Protein AF-A0A959DFC3-F1 (afdb_monomer)

Sequence (121 aa):
LSELNARIKALLRRKQFNGEQRIAFHEINVWIDKQEVQVNQQPLALTRSEYRLLLYFLANRKRVLSKESIAEHLAGDDADMLDSLDFIYSHIKNLRKKLVNAGAEDYIQAVYGMGYKFSDQ

Nearest PDB structures (foldseek):
  4ixa-assembly1_A  TM=9.061E-01  e=2.053E-07  Staphylococcus epidermidis ATCC 12228
  2pmu-assembly1_D  TM=8.985E-01  e=3.336E-07  Mycobacterium tuberculosis H37Rv
  3r0j-assembly1_A  TM=7.905E-01  e=4.787E-08  Mycobacterium tuberculosis
  2rv8-assembly1_A  TM=8.807E-01  e=4.518E-07  Mycobacterium tuberculosis CAS/NITR204
  2d1v-assembly1_A  TM=8.792E-01  e=2.789E-06  Bacillus subtilis

Mean predicted aligned error: 6.73 Å

Solvent-accessible surface area (backbone atoms only — not comparable to full-atom values): 7025 Å² total; per-residue (Å²): 130,61,69,62,62,54,38,43,49,55,53,36,71,75,39,64,60,94,80,45,53,34,50,77,55,89,54,38,37,35,33,67,86,75,73,41,38,25,30,73,87,38,83,49,95,64,54,74,65,38,46,53,50,50,51,54,37,66,50,37,56,74,39,78,42,34,61,64,61,50,45,56,65,69,35,64,89,47,68,82,57,68,83,51,74,63,63,56,55,51,44,52,51,50,43,51,50,53,43,38,74,52,72,39,77,86,35,72,41,82,41,88,100,54,32,39,29,31,42,98,117

pLDDT: mean 83.56, std 14.79, range [47.16, 98.19]

Foldseek 3Di:
DPVLVVLLVVQQVVDPDVNFSWRDDPQWIATPVVLWIGGVNHTFDDDPLLSQLVSSQSSQAPDFAALVNSQCSSCPVPPVSVPDSVVVVVSVVVSQVRNVVNPHDRQWDADPPGHIHGYPD

Structure (mmCIF, N/CA/C/O backbone):
data_AF-A0A959DFC3-F1
#
_entry.id   AF-A0A959DFC3-F1
#
loop_
_atom_site.group_PDB
_atom_site.id
_atom_site.type_symbol
_atom_site.label_atom_id
_atom_site.label_alt_id
_atom_site.label_comp_id
_atom_site.label_asym_id
_atom_site.label_entity_id
_atom_site.label_seq_id
_atom_site.pdbx_PDB_ins_code
_atom_site.Cartn_x
_atom_site.Cartn_y
_atom_site.Cartn_z
_atom_site.occupancy
_atom_site.B_iso_or_equiv
_atom_site.auth_seq_id
_atom_site.auth_comp_id
_atom_site.auth_asym_id
_atom_site.auth_atom_id
_atom_site.pdbx_PDB_model_num
ATOM 1 N N . LEU A 1 1 ? -13.069 -0.947 -19.221 1.00 47.16 1 LEU A N 1
ATOM 2 C CA . LEU A 1 1 ? -13.107 -1.006 -17.737 1.00 47.16 1 LEU A CA 1
ATOM 3 C C . LEU A 1 1 ? -11.822 -1.677 -17.278 1.00 47.16 1 LEU A C 1
ATOM 5 O O . LEU A 1 1 ? -11.668 -2.861 -17.539 1.00 47.16 1 LEU A O 1
ATOM 9 N N . SER A 1 2 ? -10.886 -0.916 -16.704 1.00 56.84 2 SER A N 1
ATOM 10 C CA . SER A 1 2 ? -9.569 -1.421 -16.294 1.00 56.84 2 SER A CA 1
ATOM 11 C C . SER A 1 2 ? -9.713 -2.644 -15.383 1.00 56.84 2 SER A C 1
ATOM 13 O O . SER A 1 2 ? -10.552 -2.665 -14.480 1.00 56.84 2 SER A O 1
ATOM 15 N N . GLU A 1 3 ? -8.920 -3.682 -15.635 1.00 67.31 3 GLU A N 1
ATOM 16 C CA . GLU A 1 3 ? -8.965 -4.968 -14.927 1.00 67.31 3 GLU A CA 1
ATOM 17 C C . GLU A 1 3 ? -8.943 -4.806 -13.395 1.00 67.31 3 GLU A C 1
ATOM 19 O O . GLU A 1 3 ? -9.621 -5.526 -12.659 1.00 67.31 3 GLU A O 1
ATOM 24 N N . LEU A 1 4 ? -8.235 -3.788 -12.909 1.00 63.00 4 LEU A N 1
ATOM 25 C CA . LEU A 1 4 ? -8.188 -3.427 -11.501 1.00 63.00 4 LEU A CA 1
ATOM 26 C C . LEU A 1 4 ? -9.555 -3.042 -10.927 1.00 63.00 4 LEU A C 1
ATOM 28 O O . LEU A 1 4 ? -9.911 -3.508 -9.849 1.00 63.00 4 LEU A O 1
ATOM 32 N N . ASN A 1 5 ? -10.345 -2.240 -11.643 1.00 60.28 5 ASN A N 1
ATOM 33 C CA . ASN A 1 5 ? -11.688 -1.878 -11.195 1.00 60.28 5 ASN A CA 1
ATOM 34 C C . ASN A 1 5 ? -12.577 -3.120 -11.085 1.00 60.28 5 ASN A C 1
ATOM 36 O O . ASN A 1 5 ? -13.399 -3.204 -10.176 1.00 60.28 5 ASN A O 1
ATOM 40 N N . ALA A 1 6 ? -12.390 -4.112 -11.959 1.00 62.22 6 ALA A N 1
ATOM 41 C CA . ALA A 1 6 ? -13.081 -5.392 -11.843 1.00 62.22 6 ALA A CA 1
ATOM 42 C C . ALA A 1 6 ? -12.601 -6.200 -10.622 1.00 62.22 6 ALA A C 1
ATOM 44 O O . ALA A 1 6 ? -13.436 -6.760 -9.910 1.00 62.22 6 ALA A O 1
ATOM 45 N N . ARG A 1 7 ? -11.291 -6.214 -10.326 1.00 67.75 7 ARG A N 1
ATOM 46 C CA . ARG A 1 7 ? -10.715 -6.884 -9.141 1.00 67.75 7 ARG A CA 1
ATOM 47 C C . ARG A 1 7 ? -11.151 -6.224 -7.827 1.00 67.75 7 ARG A C 1
ATOM 49 O O . ARG A 1 7 ? -11.597 -6.927 -6.923 1.00 67.75 7 ARG A O 1
ATOM 56 N N . ILE A 1 8 ? -11.123 -4.893 -7.742 1.00 67.81 8 ILE A N 1
ATOM 57 C CA . ILE A 1 8 ? -11.628 -4.130 -6.588 1.00 67.81 8 ILE A CA 1
ATOM 58 C C . ILE A 1 8 ? -13.127 -4.386 -6.412 1.00 67.81 8 ILE A C 1
ATOM 60 O O . ILE A 1 8 ? -13.557 -4.776 -5.328 1.00 67.81 8 ILE A O 1
ATOM 64 N N . LYS A 1 9 ? -13.927 -4.281 -7.483 1.00 64.06 9 LYS A N 1
ATOM 65 C CA . LYS A 1 9 ? -15.363 -4.604 -7.430 1.00 64.06 9 LYS A CA 1
ATOM 66 C C . LYS A 1 9 ? -15.618 -6.045 -6.987 1.00 64.06 9 LYS A C 1
ATOM 68 O O . LYS A 1 9 ? -16.562 -6.279 -6.240 1.00 64.06 9 LYS A O 1
ATOM 73 N N . ALA A 1 10 ? -14.796 -7.008 -7.406 1.00 65.50 10 ALA A N 1
ATOM 74 C CA . ALA A 1 10 ? -14.912 -8.402 -6.979 1.00 65.50 10 ALA A CA 1
ATOM 75 C C . ALA A 1 10 ? -14.586 -8.597 -5.487 1.00 65.50 10 ALA A C 1
ATOM 77 O O . ALA A 1 10 ? -15.243 -9.408 -4.831 1.00 65.50 10 ALA A O 1
ATOM 78 N N . LEU A 1 11 ? -13.624 -7.846 -4.939 1.00 63.72 11 LEU A N 1
ATOM 79 C CA . LEU A 1 11 ? -13.341 -7.837 -3.500 1.00 63.72 11 LEU A CA 1
ATOM 80 C C . LEU A 1 11 ? -14.473 -7.206 -2.694 1.00 63.72 11 LEU A C 1
ATOM 82 O O . LEU A 1 11 ? -14.889 -7.779 -1.689 1.00 63.72 11 LEU A O 1
ATOM 86 N N . LEU A 1 12 ? -15.005 -6.081 -3.167 1.00 62.06 12 LEU A N 1
ATOM 87 C CA . LEU A 1 12 ? -16.123 -5.380 -2.537 1.00 62.06 12 LEU A CA 1
ATOM 88 C C . LEU A 1 12 ? -17.399 -6.227 -2.512 1.00 62.06 12 LEU A C 1
ATOM 90 O O . LEU A 1 12 ? -18.079 -6.303 -1.493 1.00 62.06 12 LEU A O 1
ATOM 94 N N . ARG A 1 13 ? -17.680 -6.952 -3.601 1.00 60.34 13 ARG A N 1
ATOM 95 C CA . ARG A 1 13 ? -18.833 -7.864 -3.701 1.00 60.34 13 ARG A CA 1
ATOM 96 C C . ARG A 1 13 ? -18.814 -8.999 -2.678 1.00 60.34 13 ARG A C 1
ATOM 98 O O . ARG A 1 13 ? -19.868 -9.523 -2.347 1.00 60.34 13 ARG A O 1
ATOM 105 N N . ARG A 1 14 ? -17.632 -9.413 -2.206 1.00 57.53 14 ARG A N 1
ATOM 106 C CA . ARG A 1 14 ? -17.487 -10.519 -1.244 1.00 57.53 14 ARG A CA 1
ATOM 107 C C . ARG A 1 14 ? -17.729 -10.107 0.211 1.00 57.53 14 ARG A C 1
ATOM 109 O O . ARG A 1 14 ? -17.840 -10.996 1.047 1.00 57.53 14 ARG A O 1
ATOM 116 N N . LYS A 1 15 ? -17.775 -8.809 0.534 1.00 52.34 15 LYS A N 1
ATOM 117 C CA . LYS A 1 15 ? -17.839 -8.320 1.922 1.00 52.34 15 LYS A CA 1
ATOM 118 C C . LYS A 1 15 ? -18.722 -7.073 2.078 1.00 52.34 15 LYS A C 1
ATOM 120 O O . LYS A 1 15 ? -18.345 -6.137 2.775 1.00 52.34 15 LYS A O 1
ATOM 125 N N . GLN A 1 16 ? -19.913 -7.064 1.477 1.00 51.22 16 GLN A N 1
ATOM 126 C CA . GLN A 1 16 ? -20.943 -6.108 1.894 1.00 51.22 16 GLN A CA 1
ATOM 127 C C . GLN A 1 16 ? -21.427 -6.480 3.301 1.00 51.22 16 GLN A C 1
ATOM 129 O O . GLN A 1 16 ? -22.261 -7.363 3.470 1.00 51.22 16 GLN A O 1
ATOM 134 N N . PHE A 1 17 ? -20.882 -5.815 4.315 1.00 52.16 17 PHE A N 1
ATOM 135 C CA . PHE A 1 17 ? -21.467 -5.756 5.653 1.00 52.16 17 PHE A CA 1
ATOM 136 C C . PHE A 1 17 ? -22.163 -4.392 5.757 1.00 52.16 17 PHE A C 1
ATOM 138 O O . PHE A 1 17 ? -21.514 -3.368 5.569 1.00 52.16 17 PHE A O 1
ATOM 145 N N . ASN A 1 18 ? -23.482 -4.368 5.971 1.00 56.38 18 ASN A N 1
ATOM 146 C CA . ASN A 1 18 ? -24.297 -3.145 6.105 1.00 56.38 18 ASN A CA 1
ATOM 147 C C . ASN A 1 18 ? -24.258 -2.129 4.938 1.00 56.38 18 ASN A C 1
ATOM 149 O O . ASN A 1 18 ? -24.629 -0.975 5.121 1.00 56.38 18 ASN A O 1
ATOM 153 N N . GLY A 1 19 ? -23.858 -2.533 3.728 1.00 63.06 19 GLY A N 1
ATOM 154 C CA . GLY A 1 19 ? -23.868 -1.653 2.549 1.00 63.06 19 GLY A CA 1
ATOM 155 C C . GLY A 1 19 ? -22.640 -0.747 2.392 1.00 63.06 19 GLY A C 1
ATOM 156 O O . GLY A 1 19 ? -22.525 -0.077 1.368 1.00 63.06 19 GLY A O 1
ATOM 157 N N . GLU A 1 20 ? -21.687 -0.777 3.328 1.00 64.94 20 GLU A N 1
ATOM 158 C CA . GLU A 1 20 ? -20.415 -0.059 3.187 1.00 64.94 20 GLU A CA 1
ATOM 159 C C . GLU A 1 20 ? -19.446 -0.812 2.259 1.00 64.94 20 GLU A C 1
ATOM 161 O O . GLU A 1 20 ? -19.316 -2.042 2.311 1.00 64.94 20 GLU A O 1
ATOM 166 N N . GLN A 1 21 ? -18.725 -0.074 1.407 1.00 79.38 21 GLN A N 1
ATOM 167 C CA . GLN A 1 21 ? -17.702 -0.636 0.521 1.00 79.38 21 GLN A CA 1
ATOM 168 C C . GLN A 1 21 ? -16.386 -0.832 1.281 1.00 79.38 21 GLN A C 1
ATOM 170 O O . GLN A 1 21 ? -15.421 -0.093 1.085 1.00 79.38 21 GLN A O 1
ATOM 175 N N . ARG A 1 22 ? -16.351 -1.846 2.155 1.00 85.25 22 ARG A N 1
ATOM 176 C CA . ARG A 1 22 ? -15.199 -2.139 3.016 1.00 85.25 22 ARG A CA 1
ATOM 177 C C . ARG A 1 22 ? -14.392 -3.352 2.550 1.00 85.25 22 ARG A C 1
ATOM 179 O O . ARG A 1 22 ? -14.924 -4.446 2.364 1.00 85.25 22 ARG A O 1
ATOM 186 N N . ILE A 1 23 ? -13.073 -3.196 2.466 1.00 87.38 23 ILE A N 1
ATOM 187 C CA . ILE A 1 23 ? -12.105 -4.289 2.333 1.00 87.38 23 ILE A CA 1
ATOM 188 C C . ILE A 1 23 ? -11.475 -4.535 3.706 1.00 87.38 23 ILE A C 1
ATOM 190 O O . ILE A 1 23 ? -10.788 -3.673 4.238 1.00 87.38 23 ILE A O 1
ATOM 194 N N . ALA A 1 24 ? -11.704 -5.721 4.273 1.00 89.75 24 ALA A N 1
ATOM 195 C CA . ALA A 1 24 ? -11.097 -6.145 5.538 1.00 89.75 24 ALA A CA 1
ATOM 196 C C . ALA A 1 24 ? -10.060 -7.253 5.301 1.00 89.75 24 ALA A C 1
ATOM 198 O O . ALA A 1 24 ? -10.394 -8.286 4.694 1.00 89.75 24 ALA A O 1
ATOM 199 N N . PHE A 1 2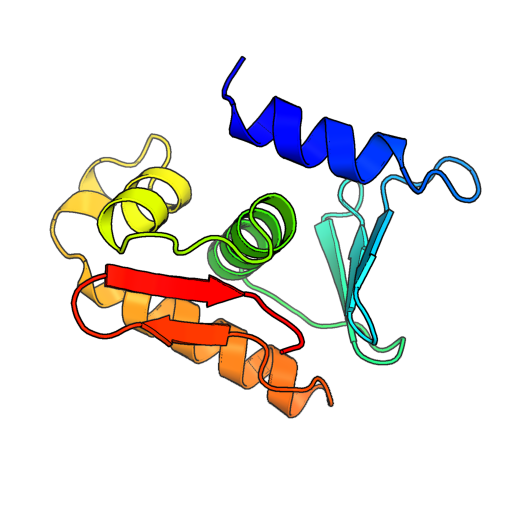5 ? -8.844 -7.043 5.806 1.00 91.50 25 PHE A N 1
ATOM 200 C CA . PHE A 1 25 ? -7.698 -7.945 5.741 1.00 91.50 25 PHE A CA 1
ATOM 201 C C . PHE A 1 25 ? -6.933 -7.897 7.070 1.00 91.50 25 PHE A C 1
ATOM 203 O O . PHE A 1 25 ? -6.257 -6.911 7.340 1.00 91.50 25 PHE A O 1
ATOM 210 N N . HIS A 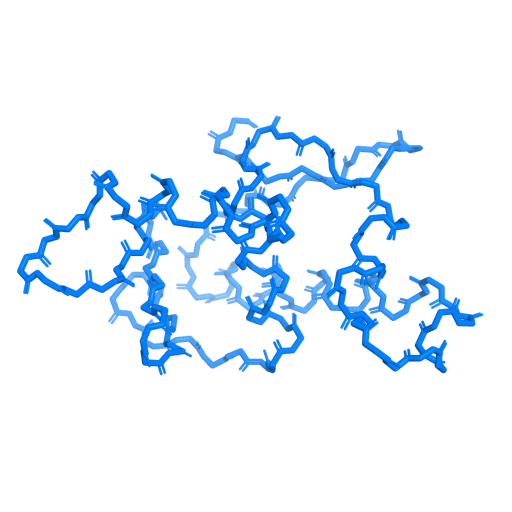1 26 ? -7.068 -8.951 7.881 1.00 94.19 26 HIS A N 1
ATOM 211 C CA . HIS A 1 26 ? -6.549 -8.999 9.255 1.00 94.19 26 HIS A CA 1
ATOM 212 C C . HIS A 1 26 ? -6.915 -7.724 10.035 1.00 94.19 26 HIS A C 1
ATOM 214 O O . HIS A 1 26 ? -8.086 -7.335 10.042 1.00 94.19 26 HIS A O 1
ATOM 220 N N . GLU A 1 27 ? -5.951 -7.058 10.656 1.00 95.81 27 GLU A N 1
ATOM 221 C CA . GLU A 1 27 ? -6.111 -5.797 11.380 1.00 95.81 27 GLU A CA 1
ATOM 222 C C . GLU A 1 27 ? -6.395 -4.582 10.482 1.00 95.81 27 GLU A C 1
ATOM 224 O O . GLU A 1 27 ? -6.813 -3.538 10.989 1.00 95.81 27 GLU A O 1
ATOM 229 N N . ILE A 1 28 ? -6.214 -4.704 9.161 1.00 96.25 28 ILE A N 1
ATOM 230 C CA . ILE A 1 28 ? -6.364 -3.620 8.186 1.00 96.25 28 ILE A CA 1
ATOM 231 C C . ILE A 1 28 ? -7.802 -3.572 7.656 1.00 96.25 28 ILE A C 1
ATOM 233 O O . ILE A 1 28 ? -8.311 -4.516 7.042 1.00 96.25 28 ILE A O 1
ATOM 237 N N . ASN A 1 29 ? -8.450 -2.422 7.822 1.00 94.50 29 ASN A N 1
ATOM 238 C CA . ASN A 1 29 ? -9.764 -2.125 7.261 1.00 94.50 29 ASN A CA 1
ATOM 239 C C . ASN A 1 29 ? -9.671 -0.913 6.338 1.00 94.50 29 ASN A C 1
ATOM 241 O O . ASN A 1 29 ? -9.111 0.111 6.717 1.00 94.50 29 ASN A O 1
ATOM 245 N N . VAL A 1 30 ? -10.225 -1.027 5.133 1.00 93.25 30 VAL A N 1
ATOM 246 C CA . VAL A 1 30 ? -10.221 0.043 4.132 1.00 93.25 30 VAL A CA 1
ATOM 247 C C . VAL A 1 30 ? -11.639 0.305 3.650 1.00 93.25 30 VAL A C 1
ATOM 249 O O . VAL A 1 30 ? -12.285 -0.608 3.138 1.00 93.25 30 VAL A O 1
ATOM 252 N N . TRP A 1 31 ? -12.102 1.545 3.768 1.00 90.50 31 TRP A N 1
ATOM 253 C CA . TRP A 1 31 ? -13.374 2.012 3.218 1.00 90.50 31 TRP A CA 1
ATOM 254 C C . TRP A 1 31 ? -13.113 2.743 1.904 1.00 90.50 31 TRP A C 1
ATOM 256 O O . TRP A 1 31 ? -12.347 3.708 1.850 1.00 90.50 31 TRP A O 1
ATOM 266 N N . ILE A 1 32 ? -13.707 2.249 0.818 1.00 85.62 32 ILE A N 1
ATOM 267 C CA . ILE A 1 32 ? -13.465 2.768 -0.537 1.00 85.62 32 ILE A CA 1
ATOM 268 C C . ILE A 1 32 ? -14.225 4.068 -0.782 1.00 85.62 32 ILE A C 1
ATOM 270 O O . ILE A 1 32 ? -13.691 4.998 -1.377 1.00 85.62 32 ILE A O 1
ATOM 274 N N . ASP A 1 33 ? -15.458 4.129 -0.296 1.00 84.69 33 ASP A N 1
ATOM 275 C CA . ASP A 1 33 ? -16.345 5.285 -0.364 1.00 84.69 33 ASP A CA 1
ATOM 276 C C . ASP A 1 33 ? -15.808 6.476 0.438 1.00 84.69 33 ASP A C 1
ATOM 278 O O . ASP A 1 33 ? -15.876 7.610 -0.031 1.00 84.69 33 ASP A O 1
ATOM 282 N N . LYS A 1 34 ? -15.220 6.209 1.609 1.00 87.75 34 LYS A N 1
ATOM 283 C CA . LYS A 1 34 ? -14.682 7.240 2.513 1.00 87.75 34 LYS A CA 1
ATOM 284 C C . LYS A 1 34 ? -13.203 7.560 2.278 1.00 87.75 34 LYS A C 1
ATOM 286 O O . LYS A 1 34 ? -12.703 8.539 2.813 1.00 87.75 34 LYS A O 1
ATOM 291 N N . GLN A 1 35 ? -12.496 6.748 1.486 1.00 90.00 35 GLN A N 1
ATOM 292 C CA . GLN A 1 35 ? -11.029 6.786 1.360 1.00 90.00 35 GLN A CA 1
ATOM 293 C C . GLN A 1 35 ? -10.298 6.688 2.709 1.00 90.00 35 GLN A C 1
ATOM 295 O O . GLN A 1 35 ? -9.243 7.284 2.916 1.00 90.00 35 GLN A O 1
ATOM 300 N N . GLU A 1 36 ? -10.849 5.895 3.625 1.00 93.94 36 GLU A N 1
ATOM 301 C CA . GLU A 1 36 ? -10.338 5.746 4.987 1.00 93.94 36 GLU A CA 1
ATOM 302 C C . GLU A 1 36 ? -9.649 4.399 5.179 1.00 93.94 36 GLU A C 1
ATOM 304 O O . GLU A 1 36 ? -10.065 3.376 4.625 1.00 93.94 36 GLU A O 1
ATOM 309 N N . VAL A 1 37 ? -8.602 4.396 6.003 1.00 96.62 37 VAL A N 1
ATOM 310 C CA . VAL A 1 37 ? -7.878 3.192 6.411 1.00 96.62 37 VAL A CA 1
ATOM 311 C C . VAL A 1 37 ? -7.790 3.162 7.927 1.00 96.62 37 VAL A C 1
ATOM 313 O O . VAL A 1 37 ? -7.507 4.177 8.561 1.00 96.62 37 VAL A O 1
ATOM 316 N N . GLN A 1 38 ? -8.008 1.988 8.505 1.00 97.44 38 GLN A N 1
ATOM 317 C CA . GLN A 1 38 ? -7.762 1.714 9.912 1.00 97.44 38 GLN A CA 1
ATOM 318 C C . GLN A 1 38 ? -6.876 0.487 10.068 1.00 97.44 38 GLN A C 1
ATOM 320 O O . GLN A 1 38 ? -6.990 -0.469 9.299 1.00 97.44 38 GLN A O 1
ATOM 325 N N . VAL A 1 39 ? -6.047 0.503 11.106 1.00 97.94 39 VAL A N 1
ATOM 326 C CA . VAL A 1 39 ? -5.286 -0.652 11.590 1.00 97.94 39 VAL A CA 1
ATOM 327 C C . VAL A 1 39 ? -5.622 -0.823 13.065 1.00 97.94 39 VAL A C 1
ATOM 329 O O . VAL A 1 39 ? -5.581 0.150 13.811 1.00 97.94 39 VAL A O 1
ATOM 332 N N . ASN A 1 40 ? -6.028 -2.022 13.490 1.00 95.56 40 ASN A N 1
ATOM 333 C CA . ASN A 1 40 ? -6.462 -2.277 14.874 1.00 95.56 40 ASN A CA 1
ATOM 334 C C . ASN A 1 40 ? -7.557 -1.301 15.357 1.00 95.56 40 ASN A C 1
ATOM 336 O O . ASN A 1 40 ? -7.535 -0.828 16.491 1.00 95.56 40 ASN A O 1
ATOM 340 N N . GLN A 1 41 ? -8.513 -0.980 14.475 1.00 94.06 41 GLN A N 1
ATOM 341 C CA . GLN A 1 41 ? -9.599 -0.007 14.709 1.00 94.06 41 GLN A CA 1
ATOM 342 C C . GLN A 1 41 ? -9.133 1.447 14.925 1.00 94.06 41 GLN A C 1
ATOM 344 O O . GLN A 1 41 ? -9.951 2.313 15.228 1.00 94.06 41 GLN A O 1
ATOM 349 N N . GLN A 1 42 ? -7.845 1.741 14.735 1.00 96.56 42 GLN A N 1
ATOM 350 C CA . GLN A 1 42 ? -7.297 3.092 14.818 1.00 96.56 42 GLN A CA 1
ATOM 351 C C . GLN A 1 42 ? -7.133 3.696 13.417 1.00 96.56 42 GLN A C 1
ATOM 353 O O . GLN A 1 42 ? -6.595 3.021 12.533 1.00 96.56 42 GLN A O 1
ATOM 358 N N . PRO A 1 43 ? -7.570 4.948 13.182 1.00 97.31 43 PRO A N 1
ATOM 359 C CA . PRO A 1 43 ? -7.370 5.633 11.907 1.00 97.31 43 PRO A CA 1
ATOM 360 C C . PRO A 1 43 ? -5.892 5.726 11.518 1.00 97.31 43 PRO A C 1
ATOM 362 O O . PRO A 1 43 ? -5.054 6.157 12.310 1.00 97.31 43 PRO A O 1
ATOM 365 N N . LEU A 1 44 ? -5.578 5.367 10.273 1.00 98.00 44 LEU A N 1
ATOM 366 C CA . LEU A 1 44 ? -4.242 5.473 9.698 1.00 98.00 44 LEU A CA 1
ATOM 367 C C . LEU A 1 44 ? -4.239 6.477 8.543 1.00 98.00 44 LEU A C 1
ATOM 369 O O . LEU A 1 44 ? -4.807 6.230 7.480 1.00 98.00 44 LEU A O 1
ATOM 373 N N . ALA A 1 45 ? -3.543 7.597 8.735 1.00 96.81 45 ALA A N 1
ATOM 374 C CA . ALA A 1 45 ? -3.396 8.615 7.704 1.00 96.81 45 ALA A CA 1
ATOM 375 C C . ALA A 1 45 ? -2.400 8.177 6.614 1.00 96.81 45 ALA A C 1
ATOM 377 O O . ALA A 1 45 ? -1.185 8.076 6.835 1.00 96.81 45 ALA A O 1
ATOM 378 N N . LEU A 1 46 ? -2.916 7.970 5.405 1.00 95.44 46 LEU A N 1
ATOM 379 C CA . LEU A 1 46 ? -2.135 7.687 4.205 1.00 95.44 46 LEU A CA 1
ATOM 380 C C . LEU A 1 46 ? -2.210 8.866 3.233 1.00 95.44 46 LEU A C 1
ATOM 382 O O . LEU A 1 46 ? -3.225 9.546 3.122 1.00 95.44 46 LEU A O 1
ATOM 386 N N . THR A 1 47 ? -1.126 9.095 2.500 1.00 92.19 47 THR A N 1
ATOM 387 C CA . THR A 1 47 ? -1.150 9.960 1.316 1.00 92.19 47 THR A CA 1
ATOM 388 C C . THR A 1 47 ? -1.972 9.301 0.207 1.00 92.19 47 THR A C 1
ATOM 390 O O . THR A 1 47 ? -2.180 8.085 0.205 1.00 92.19 47 THR A O 1
ATOM 393 N N . ARG A 1 48 ? -2.384 10.082 -0.797 1.00 87.88 48 ARG A N 1
ATOM 394 C CA . ARG A 1 48 ? -3.136 9.564 -1.950 1.00 87.88 48 ARG A CA 1
ATOM 395 C C . ARG A 1 48 ? -2.410 8.407 -2.654 1.00 87.88 48 ARG A C 1
ATOM 397 O O . ARG A 1 48 ? -3.047 7.410 -2.991 1.00 87.88 48 ARG A O 1
ATOM 404 N N . SER A 1 49 ? -1.093 8.513 -2.842 1.00 87.38 49 SER A N 1
ATOM 405 C CA . SER A 1 49 ? -0.284 7.469 -3.488 1.00 87.38 49 SER A CA 1
ATOM 406 C C . SER A 1 49 ? -0.174 6.208 -2.630 1.00 87.38 49 SER A C 1
ATOM 408 O O . SER A 1 49 ? -0.330 5.106 -3.146 1.00 87.38 49 SER A O 1
ATOM 410 N N . GLU A 1 50 ? 0.022 6.348 -1.315 1.00 92.88 50 GLU A N 1
ATOM 411 C CA . GLU A 1 50 ? 0.061 5.208 -0.385 1.00 92.88 50 GLU A CA 1
ATOM 412 C C . GLU A 1 50 ? -1.291 4.485 -0.309 1.00 92.88 50 GLU A C 1
ATOM 414 O O . GLU A 1 50 ? -1.328 3.256 -0.312 1.00 92.88 50 GLU A O 1
ATOM 419 N N . TYR A 1 51 ? -2.402 5.227 -0.292 1.00 93.00 51 TYR A N 1
ATOM 420 C CA . TYR A 1 51 ? -3.749 4.656 -0.315 1.00 93.00 51 TYR A CA 1
ATOM 421 C C . TYR A 1 51 ? -4.000 3.851 -1.597 1.00 93.00 51 TYR A C 1
ATOM 423 O O . TYR A 1 51 ? -4.417 2.693 -1.538 1.00 93.00 51 TYR A O 1
ATOM 431 N N . ARG A 1 52 ? -3.691 4.431 -2.767 1.00 89.75 52 ARG A N 1
ATOM 432 C CA . ARG A 1 52 ? -3.811 3.732 -4.059 1.00 89.75 52 ARG A CA 1
ATOM 433 C C . ARG A 1 52 ? -2.932 2.486 -4.104 1.00 89.75 52 ARG A C 1
ATOM 435 O O . ARG A 1 52 ? -3.400 1.431 -4.524 1.00 89.75 52 ARG A O 1
ATOM 442 N N . LEU A 1 53 ? -1.698 2.583 -3.612 1.00 92.75 53 LEU A N 1
ATOM 443 C CA . LEU A 1 53 ? -0.775 1.456 -3.522 1.00 92.75 53 LEU A CA 1
ATOM 444 C C . LEU A 1 53 ? -1.329 0.330 -2.636 1.00 92.75 53 LEU A C 1
ATOM 446 O O . LEU A 1 53 ? -1.302 -0.832 -3.038 1.00 92.75 53 LEU A O 1
ATOM 450 N N . LEU A 1 54 ? -1.885 0.661 -1.466 1.00 95.31 54 LEU A N 1
ATOM 451 C CA . LEU A 1 54 ? -2.522 -0.315 -0.581 1.00 95.31 54 LEU A CA 1
ATOM 452 C C . LEU A 1 54 ? -3.711 -1.000 -1.266 1.00 95.31 54 LEU A C 1
ATOM 454 O O . LEU A 1 54 ? -3.812 -2.227 -1.237 1.00 95.31 54 LEU A O 1
ATOM 458 N N . LEU A 1 55 ? -4.586 -0.238 -1.927 1.00 92.25 55 LEU A N 1
ATOM 459 C CA . LEU A 1 55 ? -5.69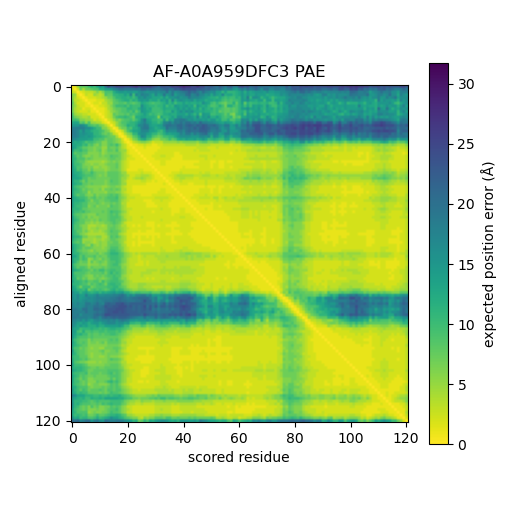5 -0.809 -2.694 1.00 92.25 55 LEU A CA 1
ATOM 460 C C . LEU A 1 55 ? -5.213 -1.730 -3.810 1.00 92.25 55 LEU A C 1
ATOM 462 O O . LEU A 1 55 ? -5.792 -2.798 -4.010 1.00 92.25 55 LEU A O 1
ATOM 466 N N . TYR A 1 56 ? -4.153 -1.345 -4.517 1.00 91.69 56 TYR A N 1
ATOM 467 C CA . TYR A 1 56 ? -3.568 -2.153 -5.577 1.00 91.69 56 TYR A CA 1
ATOM 468 C C . TYR A 1 56 ? -3.007 -3.472 -5.037 1.00 91.69 56 TYR A C 1
ATOM 470 O O . TYR A 1 56 ? -3.277 -4.533 -5.601 1.00 91.69 56 TYR A O 1
ATOM 478 N N . PHE A 1 57 ? -2.318 -3.444 -3.897 1.00 94.00 57 PHE A N 1
ATOM 479 C CA . PHE A 1 57 ? -1.868 -4.655 -3.214 1.00 94.00 57 PHE A CA 1
ATOM 480 C C . PHE A 1 57 ? -3.037 -5.539 -2.760 1.00 94.00 57 PHE A C 1
ATOM 482 O O . PHE A 1 57 ? -3.046 -6.741 -3.034 1.00 94.00 57 PHE A O 1
ATOM 489 N N . LEU A 1 58 ? -4.062 -4.958 -2.132 1.00 91.69 58 LEU A N 1
ATOM 490 C CA . LEU A 1 58 ? -5.239 -5.695 -1.661 1.00 91.69 58 LEU A CA 1
ATOM 491 C C . LEU A 1 58 ? -6.043 -6.309 -2.819 1.00 91.69 58 LEU A C 1
ATOM 493 O O . LEU A 1 58 ? -6.517 -7.443 -2.704 1.00 91.69 58 LEU A O 1
ATOM 497 N N . ALA A 1 59 ? -6.148 -5.602 -3.949 1.00 88.25 59 ALA A N 1
ATOM 498 C CA . ALA A 1 59 ? -6.754 -6.081 -5.194 1.00 88.25 59 ALA A CA 1
ATOM 499 C C . ALA A 1 59 ? -6.012 -7.276 -5.806 1.00 88.25 59 ALA A C 1
ATOM 501 O O . ALA A 1 59 ? -6.626 -8.113 -6.471 1.00 88.25 59 ALA A O 1
ATOM 502 N N . ASN A 1 60 ? -4.707 -7.367 -5.556 1.00 89.75 60 ASN A N 1
ATOM 503 C CA . ASN A 1 60 ? -3.798 -8.333 -6.160 1.00 89.75 60 ASN A CA 1
ATOM 504 C C . ASN A 1 60 ? -3.115 -9.232 -5.125 1.00 89.75 60 ASN A C 1
ATOM 506 O O . ASN A 1 60 ? -1.982 -9.671 -5.326 1.00 89.75 60 ASN A O 1
ATOM 510 N N . ARG A 1 61 ? -3.806 -9.528 -4.019 1.00 85.81 61 ARG A N 1
ATOM 511 C CA . ARG A 1 61 ? -3.278 -10.389 -2.952 1.00 85.81 61 ARG A CA 1
ATOM 512 C C . ARG A 1 61 ? -2.673 -11.673 -3.504 1.00 85.81 61 ARG A C 1
ATOM 514 O O . ARG A 1 61 ? -3.229 -12.302 -4.406 1.00 85.81 61 ARG A O 1
ATOM 521 N N . LYS A 1 62 ? -1.546 -12.068 -2.909 1.00 88.25 62 LYS A N 1
ATOM 522 C CA . LYS A 1 62 ? -0.763 -13.266 -3.247 1.00 88.25 62 LYS A CA 1
ATOM 523 C C . LYS A 1 62 ? -0.146 -13.274 -4.653 1.00 88.25 62 LYS A C 1
ATOM 525 O O . LYS A 1 62 ? 0.529 -14.245 -4.985 1.00 88.25 62 LYS A O 1
ATOM 530 N N . ARG A 1 63 ? -0.315 -12.218 -5.455 1.00 90.81 63 ARG A N 1
ATOM 531 C CA . ARG A 1 63 ? 0.370 -12.050 -6.743 1.00 90.81 63 ARG A CA 1
ATOM 532 C C . ARG A 1 63 ? 1.592 -11.158 -6.583 1.00 90.81 63 ARG A C 1
ATOM 534 O O . ARG A 1 63 ? 1.591 -10.235 -5.772 1.00 90.81 63 ARG A O 1
ATOM 541 N N . VAL A 1 64 ? 2.622 -11.453 -7.369 1.00 94.00 64 VAL A N 1
ATOM 542 C CA . VAL A 1 64 ? 3.780 -10.571 -7.505 1.00 94.00 64 VAL A CA 1
ATOM 543 C C . VAL A 1 64 ? 3.399 -9.441 -8.454 1.00 94.00 64 VAL A C 1
ATOM 545 O O . VAL A 1 64 ? 2.882 -9.687 -9.542 1.00 94.00 64 VAL A O 1
ATOM 548 N N . LEU A 1 65 ? 3.619 -8.213 -8.008 1.00 93.31 65 LEU A N 1
ATOM 549 C CA . LEU A 1 65 ? 3.431 -6.987 -8.764 1.00 93.31 65 LEU A CA 1
ATOM 550 C C . LEU A 1 65 ? 4.806 -6.462 -9.149 1.00 93.31 65 LEU A C 1
ATOM 552 O O . LEU A 1 65 ? 5.639 -6.229 -8.268 1.00 93.31 65 LEU A O 1
ATOM 556 N N . SER A 1 66 ? 5.042 -6.295 -10.449 1.00 92.38 66 SER A N 1
ATOM 557 C CA . SER A 1 66 ? 6.305 -5.742 -10.925 1.00 92.38 66 SER A CA 1
ATOM 558 C C . SER A 1 66 ? 6.412 -4.259 -10.581 1.00 92.38 66 SER A C 1
ATOM 560 O O . SER A 1 66 ? 5.409 -3.593 -10.305 1.00 92.38 66 SER A O 1
ATOM 562 N N . LYS A 1 67 ? 7.640 -3.734 -10.574 1.00 88.25 67 LYS A N 1
ATOM 563 C CA . LYS A 1 67 ? 7.865 -2.305 -10.315 1.00 88.25 67 LYS A CA 1
ATOM 564 C C . LYS A 1 67 ? 7.160 -1.463 -11.372 1.00 88.25 67 LYS A C 1
ATOM 566 O O . LYS A 1 67 ? 6.519 -0.483 -11.029 1.00 88.25 67 LYS A O 1
ATOM 571 N N . GLU A 1 68 ? 7.207 -1.908 -12.620 1.00 86.94 68 GLU A N 1
ATOM 572 C CA . GLU A 1 68 ? 6.579 -1.279 -13.779 1.00 86.94 68 GLU A CA 1
ATOM 573 C C . GLU A 1 68 ? 5.054 -1.261 -13.626 1.00 86.94 68 GLU A C 1
ATOM 575 O O . GLU A 1 68 ? 4.444 -0.208 -13.765 1.00 86.94 68 GLU A O 1
ATOM 580 N N . SER A 1 69 ? 4.434 -2.382 -13.230 1.00 88.56 69 SER A N 1
ATOM 581 C CA . SER A 1 69 ? 2.984 -2.427 -12.985 1.00 88.56 69 SER A CA 1
ATOM 582 C C . SER A 1 69 ? 2.548 -1.519 -11.830 1.00 88.56 69 SER A C 1
ATOM 584 O O . SER A 1 69 ? 1.465 -0.934 -11.869 1.00 88.56 69 SER A O 1
ATOM 586 N N . ILE A 1 70 ? 3.375 -1.393 -10.786 1.00 89.12 70 ILE A N 1
ATOM 587 C CA . ILE A 1 70 ? 3.118 -0.449 -9.690 1.00 89.12 70 ILE A CA 1
ATOM 588 C C . ILE A 1 70 ? 3.270 0.995 -10.189 1.00 89.12 70 ILE A C 1
ATOM 590 O O . ILE A 1 70 ? 2.424 1.826 -9.864 1.00 89.12 70 ILE A O 1
ATOM 594 N N . ALA A 1 71 ? 4.303 1.285 -10.987 1.00 85.00 71 ALA A N 1
ATOM 595 C CA . ALA A 1 71 ? 4.558 2.602 -11.572 1.00 85.00 71 ALA A CA 1
ATOM 596 C C . ALA A 1 71 ? 3.371 3.065 -12.415 1.00 85.00 71 ALA A C 1
ATOM 598 O O . ALA A 1 71 ? 2.789 4.107 -12.137 1.00 85.00 71 ALA A O 1
ATOM 599 N N . GLU A 1 72 ? 2.968 2.236 -13.377 1.00 83.19 72 GLU A N 1
ATOM 600 C CA . GLU A 1 72 ? 1.849 2.481 -14.283 1.00 83.19 72 GLU A CA 1
ATOM 601 C C . GLU A 1 72 ? 0.555 2.739 -13.498 1.00 83.19 72 GLU A C 1
ATOM 603 O O . GLU A 1 72 ? -0.202 3.666 -13.786 1.00 83.19 72 GLU A O 1
ATOM 608 N N . HIS A 1 73 ? 0.324 1.971 -12.428 1.00 83.06 73 HIS A N 1
ATOM 609 C CA . HIS A 1 73 ? -0.853 2.159 -11.592 1.00 83.06 73 HIS A CA 1
ATOM 610 C C . HIS A 1 73 ? -0.847 3.473 -10.787 1.00 83.06 73 HIS A C 1
ATOM 612 O O . HIS A 1 73 ? -1.907 4.094 -10.606 1.00 83.06 73 HIS A O 1
ATOM 618 N N . LEU A 1 74 ? 0.313 3.864 -10.250 1.00 81.88 74 LEU A N 1
ATOM 619 C CA . LEU A 1 74 ? 0.452 5.054 -9.409 1.00 81.88 74 LEU A CA 1
ATOM 620 C C . LEU A 1 74 ? 0.524 6.345 -10.224 1.00 81.88 74 LEU A C 1
ATOM 622 O O . LEU A 1 74 ? -0.127 7.311 -9.825 1.00 81.88 74 LEU A O 1
ATOM 626 N N . ALA A 1 75 ? 1.242 6.333 -11.349 1.00 74.94 75 ALA A N 1
ATOM 627 C CA . ALA A 1 75 ? 1.346 7.453 -12.281 1.00 74.94 75 ALA A CA 1
ATOM 628 C C . ALA A 1 75 ? -0.029 7.819 -12.861 1.00 74.94 75 ALA A C 1
ATOM 630 O O . ALA A 1 75 ? -0.391 8.990 -12.915 1.00 74.94 75 ALA A O 1
ATOM 631 N N . GLY A 1 76 ? -0.868 6.829 -13.194 1.00 68.75 76 GLY A N 1
ATOM 632 C CA . GLY A 1 76 ? -2.166 7.113 -13.809 1.00 68.75 76 GLY A CA 1
ATOM 633 C C . GLY A 1 76 ? -1.987 7.849 -15.141 1.00 68.75 76 GLY A C 1
ATOM 634 O O . GLY A 1 76 ? -1.407 7.276 -16.055 1.00 68.75 76 GLY A O 1
ATOM 635 N N . ASP A 1 77 ? -2.474 9.092 -15.225 1.00 54.28 77 ASP A N 1
ATOM 636 C CA . ASP A 1 77 ? -2.347 9.968 -16.405 1.00 54.28 77 ASP A CA 1
ATOM 637 C C . ASP A 1 77 ? -1.116 10.903 -16.338 1.00 54.28 77 ASP A C 1
ATOM 639 O O . ASP A 1 77 ? -0.814 11.596 -17.308 1.00 54.28 77 ASP A O 1
ATOM 643 N N . ASP A 1 78 ? -0.392 10.928 -15.211 1.00 56.28 78 ASP A N 1
ATOM 644 C CA . ASP A 1 78 ? 0.774 11.793 -15.009 1.00 56.28 78 ASP A CA 1
ATOM 645 C C . ASP A 1 78 ? 2.044 11.099 -15.534 1.00 56.28 78 ASP A C 1
ATOM 647 O O . ASP A 1 78 ? 2.762 10.415 -14.798 1.00 56.28 78 ASP A O 1
ATOM 651 N N . ALA A 1 79 ? 2.310 11.272 -16.834 1.00 55.56 79 ALA A N 1
ATOM 652 C CA . ALA A 1 79 ? 3.461 10.692 -17.536 1.00 55.56 79 ALA A CA 1
ATOM 653 C C . ALA A 1 79 ? 4.817 11.086 -16.918 1.00 55.56 79 ALA A C 1
ATOM 655 O O . ALA A 1 79 ? 5.747 10.282 -16.933 1.00 55.56 79 ALA A O 1
ATOM 656 N N . ASP A 1 80 ? 4.900 12.263 -16.292 1.00 56.16 80 ASP A N 1
ATOM 657 C CA . ASP A 1 80 ? 6.116 12.788 -15.652 1.00 56.16 80 ASP A CA 1
ATOM 658 C C . ASP A 1 80 ? 6.590 11.932 -14.458 1.00 56.16 80 ASP A C 1
ATOM 660 O O . ASP A 1 80 ? 7.746 12.010 -14.044 1.00 56.16 80 ASP A O 1
ATOM 664 N N . MET A 1 81 ? 5.722 11.081 -13.892 1.00 56.34 81 MET A N 1
ATOM 665 C CA . MET A 1 81 ? 6.113 10.138 -12.836 1.00 56.34 81 MET A CA 1
ATOM 666 C C . MET A 1 81 ? 6.820 8.880 -13.362 1.00 56.34 81 MET A C 1
ATOM 668 O O . MET A 1 81 ? 7.328 8.102 -12.558 1.00 56.34 81 MET A O 1
ATOM 672 N N . LEU A 1 82 ? 6.867 8.643 -14.677 1.00 57.22 82 LEU A N 1
ATOM 673 C CA . LEU A 1 82 ? 7.469 7.432 -15.253 1.00 57.22 82 LEU A CA 1
ATOM 674 C C . LEU A 1 82 ? 8.994 7.525 -15.427 1.00 57.22 82 LEU A C 1
ATOM 676 O O . LEU A 1 82 ? 9.640 6.493 -15.610 1.00 57.22 82 LEU A O 1
ATOM 680 N N . ASP A 1 83 ? 9.575 8.723 -15.317 1.00 57.53 83 ASP A N 1
ATOM 681 C CA . ASP A 1 83 ? 10.993 8.974 -15.615 1.00 57.53 83 ASP A CA 1
ATOM 682 C C . ASP A 1 83 ? 11.970 8.385 -14.581 1.00 57.53 83 ASP A C 1
ATOM 684 O O . ASP A 1 83 ? 13.164 8.238 -14.846 1.00 57.53 83 ASP A O 1
ATOM 688 N N . SER A 1 84 ? 11.487 7.989 -13.402 1.00 63.06 84 SER A N 1
ATOM 689 C CA . SER A 1 84 ? 12.279 7.236 -12.428 1.00 63.06 84 SER A CA 1
ATOM 690 C C . SER A 1 84 ? 11.392 6.243 -11.699 1.00 63.06 84 SER A C 1
ATOM 692 O O . SER A 1 84 ? 10.345 6.611 -11.201 1.00 63.06 84 SER A O 1
ATOM 694 N N . LEU A 1 85 ? 11.812 4.985 -11.562 1.00 69.56 85 LEU A N 1
ATOM 695 C CA . LEU A 1 85 ? 11.111 3.999 -10.727 1.00 69.56 85 LEU A CA 1
ATOM 696 C C . LEU A 1 85 ? 11.451 4.153 -9.229 1.00 69.56 85 LEU A C 1
ATOM 698 O O . LEU A 1 85 ? 10.910 3.423 -8.394 1.00 69.56 85 LEU A O 1
ATOM 702 N N . ASP A 1 86 ? 12.330 5.090 -8.856 1.00 74.81 86 ASP A N 1
ATOM 703 C CA . ASP A 1 86 ? 12.844 5.212 -7.486 1.00 74.81 86 ASP A CA 1
ATOM 704 C C . ASP A 1 86 ? 11.797 5.751 -6.503 1.00 74.81 86 ASP A C 1
ATOM 706 O O . ASP A 1 86 ? 11.792 5.374 -5.324 1.00 74.81 86 ASP A O 1
ATOM 710 N N . PHE A 1 87 ? 10.844 6.571 -6.966 1.00 77.56 87 PHE A N 1
ATOM 711 C CA . PHE A 1 87 ? 9.753 7.064 -6.110 1.00 77.56 87 PHE A CA 1
ATOM 712 C C . PHE A 1 87 ? 8.881 5.913 -5.579 1.00 77.56 87 PHE A C 1
ATOM 714 O O . PHE A 1 87 ? 8.382 5.979 -4.452 1.00 77.56 87 PHE A O 1
ATOM 721 N N . ILE A 1 88 ? 8.764 4.813 -6.333 1.00 84.50 88 ILE A N 1
ATOM 722 C CA . ILE A 1 88 ? 8.005 3.617 -5.942 1.00 84.50 88 ILE A CA 1
ATOM 723 C C . ILE A 1 88 ? 8.593 3.009 -4.675 1.00 84.50 88 ILE A C 1
ATOM 725 O O . ILE A 1 88 ? 7.853 2.637 -3.763 1.00 84.50 88 ILE A O 1
ATOM 729 N N . TYR A 1 89 ? 9.925 2.956 -4.582 1.00 86.38 89 TYR A N 1
ATOM 730 C CA . TYR A 1 89 ? 10.598 2.451 -3.392 1.00 86.38 89 TYR A CA 1
ATOM 731 C C . TYR A 1 89 ? 10.254 3.295 -2.162 1.00 86.38 89 TYR A C 1
ATOM 733 O O . TYR A 1 89 ? 9.952 2.742 -1.103 1.00 86.38 89 TYR A O 1
ATOM 741 N N . SER A 1 90 ? 10.229 4.624 -2.306 1.00 88.69 90 SER A N 1
ATOM 742 C CA . SER A 1 90 ? 9.837 5.538 -1.228 1.00 88.69 90 SER A CA 1
ATOM 743 C C . SER A 1 90 ? 8.388 5.305 -0.789 1.00 88.69 90 SER A C 1
ATOM 745 O O . SER A 1 90 ? 8.131 5.133 0.402 1.00 88.69 90 SER A O 1
ATOM 747 N N . HIS A 1 91 ? 7.443 5.201 -1.729 1.00 90.88 91 HIS A N 1
ATOM 748 C CA . HIS A 1 91 ? 6.038 4.945 -1.396 1.00 90.88 91 HIS A CA 1
ATOM 749 C C . HIS A 1 91 ? 5.819 3.584 -0.736 1.00 90.88 91 HIS A C 1
ATOM 751 O O . HIS A 1 91 ? 5.108 3.512 0.265 1.00 90.88 91 HIS A O 1
ATOM 757 N N . ILE A 1 92 ? 6.454 2.519 -1.236 1.00 94.00 92 ILE A N 1
ATOM 758 C CA . ILE A 1 92 ? 6.369 1.184 -0.627 1.00 94.00 92 ILE A CA 1
ATOM 759 C C . ILE A 1 92 ? 6.969 1.202 0.778 1.00 94.00 92 ILE A C 1
ATOM 761 O O . ILE A 1 92 ? 6.352 0.699 1.717 1.00 94.00 92 ILE A O 1
ATOM 765 N N . LYS A 1 93 ? 8.148 1.812 0.944 1.00 94.44 93 LYS A N 1
ATOM 766 C CA . LYS A 1 93 ? 8.820 1.938 2.241 1.00 94.44 93 LYS A CA 1
ATOM 767 C C . LYS A 1 93 ? 7.958 2.705 3.244 1.00 94.44 93 LYS A C 1
ATOM 769 O O . LYS A 1 93 ? 7.829 2.268 4.386 1.00 94.44 93 LYS A O 1
ATOM 774 N N . ASN A 1 94 ? 7.368 3.824 2.829 1.00 95.50 94 ASN A N 1
ATOM 775 C CA . ASN A 1 94 ? 6.543 4.657 3.699 1.00 95.50 94 ASN A CA 1
ATOM 776 C C . ASN A 1 94 ? 5.225 3.964 4.057 1.00 95.50 94 ASN A C 1
ATOM 778 O O . ASN A 1 94 ? 4.875 3.928 5.236 1.00 95.50 94 ASN A O 1
ATOM 782 N N . LEU A 1 95 ? 4.554 3.334 3.085 1.00 97.00 95 LEU A N 1
ATOM 783 C CA . LEU A 1 95 ? 3.351 2.538 3.331 1.00 97.00 95 LE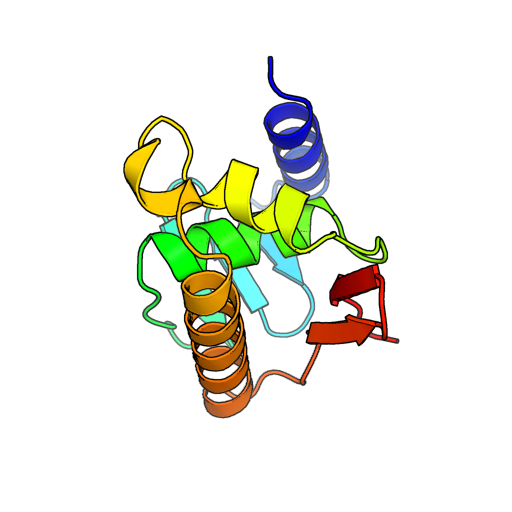U A CA 1
ATOM 784 C C . LEU A 1 95 ? 3.637 1.394 4.311 1.00 97.00 95 LEU A C 1
ATOM 786 O O . LEU A 1 95 ? 2.947 1.286 5.323 1.00 97.00 95 LEU A O 1
ATOM 790 N N . ARG A 1 96 ? 4.678 0.586 4.055 1.00 97.50 96 ARG A N 1
ATOM 791 C CA . ARG A 1 96 ? 5.093 -0.504 4.953 1.00 97.50 96 ARG A CA 1
ATOM 792 C C . ARG A 1 96 ? 5.333 0.022 6.365 1.00 97.50 96 ARG A C 1
ATOM 794 O O . ARG A 1 96 ? 4.768 -0.503 7.317 1.00 97.50 96 ARG A O 1
ATOM 801 N N . LYS A 1 97 ? 6.131 1.089 6.500 1.00 97.81 97 LYS A N 1
ATOM 802 C CA . LYS A 1 97 ? 6.451 1.690 7.802 1.00 97.81 97 LYS A CA 1
ATOM 803 C C . LYS A 1 97 ? 5.192 2.145 8.540 1.00 97.81 97 LYS A C 1
ATOM 805 O O . LYS A 1 97 ? 5.080 1.905 9.735 1.00 97.81 97 LYS A O 1
ATOM 810 N N . LYS A 1 98 ? 4.251 2.795 7.851 1.00 98.19 98 LYS A N 1
ATOM 811 C CA . LYS A 1 98 ? 2.998 3.270 8.453 1.00 98.19 98 LYS A CA 1
ATOM 812 C C . LYS A 1 98 ? 2.109 2.124 8.929 1.00 98.19 98 LYS A C 1
ATOM 814 O O . LYS A 1 98 ? 1.591 2.209 10.035 1.00 98.19 98 LYS A O 1
ATOM 819 N N . LEU A 1 99 ? 1.972 1.064 8.131 1.00 98.00 99 LEU A N 1
ATOM 820 C CA . LEU A 1 99 ? 1.202 -0.126 8.506 1.00 98.00 99 LEU A CA 1
ATOM 821 C C . LEU A 1 99 ? 1.799 -0.804 9.743 1.00 98.00 99 LEU A C 1
ATOM 823 O O . LEU A 1 99 ? 1.100 -0.981 10.737 1.00 98.00 99 LEU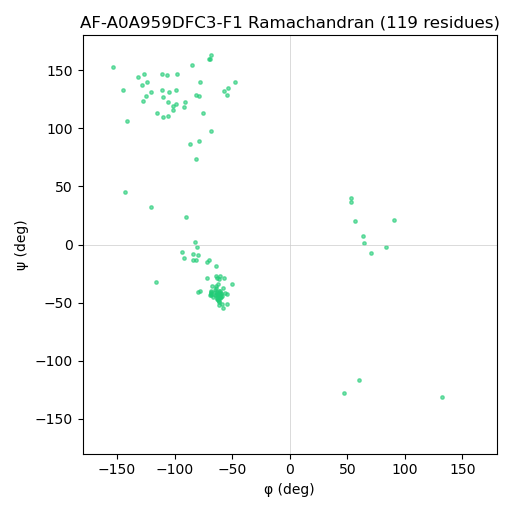 A O 1
ATOM 827 N N . VAL A 1 100 ? 3.103 -1.093 9.716 1.00 97.56 100 VAL A N 1
ATOM 828 C CA . VAL A 1 100 ? 3.796 -1.757 10.831 1.00 97.56 100 VAL A CA 1
ATOM 829 C C . VAL A 1 100 ? 3.755 -0.906 12.102 1.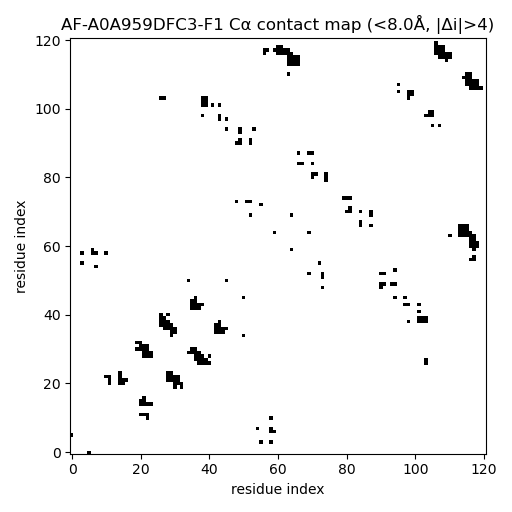00 97.56 100 VAL A C 1
ATOM 831 O O . VAL A 1 100 ? 3.433 -1.407 13.174 1.00 97.56 100 VAL A O 1
ATOM 834 N N . ASN A 1 101 ? 3.992 0.406 11.996 1.00 97.81 101 ASN A N 1
ATOM 835 C CA . ASN A 1 101 ? 3.914 1.312 13.146 1.00 97.81 101 ASN A CA 1
ATOM 836 C C . ASN A 1 101 ? 2.502 1.413 13.744 1.00 97.81 101 ASN A C 1
ATOM 838 O O . ASN A 1 101 ? 2.371 1.708 14.929 1.00 97.81 101 ASN A O 1
ATOM 842 N N . ALA A 1 102 ? 1.457 1.190 12.943 1.00 97.44 102 ALA A N 1
ATOM 843 C CA . ALA A 1 102 ? 0.073 1.148 13.409 1.00 97.44 102 ALA A CA 1
ATOM 844 C C . ALA A 1 102 ? -0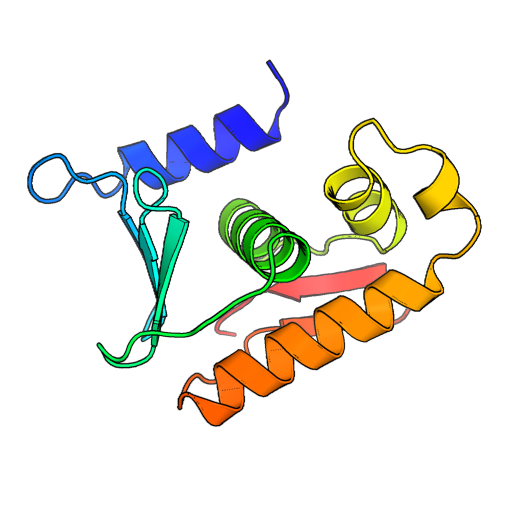.318 -0.218 14.016 1.00 97.44 102 ALA A C 1
ATOM 846 O O 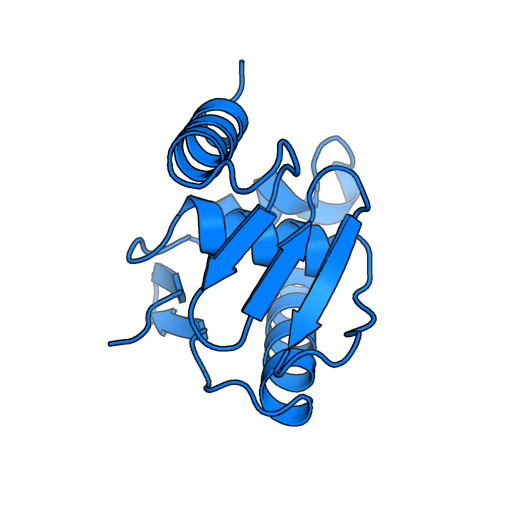. ALA A 1 102 ? -1.462 -0.414 14.430 1.00 97.44 102 ALA A O 1
ATOM 847 N N . GLY A 1 103 ? 0.631 -1.156 14.093 1.00 96.69 103 GLY A N 1
ATOM 848 C CA . GLY A 1 103 ? 0.451 -2.474 14.694 1.00 96.69 103 GLY A CA 1
ATOM 849 C C . GLY A 1 103 ? -0.011 -3.550 13.718 1.00 96.69 103 GLY A C 1
ATOM 850 O O . GLY A 1 103 ? -0.582 -4.537 14.175 1.00 96.69 103 GLY A O 1
ATOM 851 N N . ALA A 1 104 ? 0.195 -3.358 12.411 1.00 97.50 104 ALA A N 1
ATOM 852 C CA . ALA A 1 104 ? 0.017 -4.426 11.436 1.00 97.50 104 ALA A CA 1
ATOM 853 C C . ALA A 1 104 ? 1.269 -5.303 11.299 1.00 97.50 104 ALA A C 1
ATOM 855 O O . ALA A 1 104 ? 2.388 -4.830 11.514 1.00 97.50 104 ALA A O 1
ATOM 856 N N . GLU A 1 105 ? 1.105 -6.555 10.881 1.00 97.12 105 GLU A N 1
ATOM 857 C CA . GLU A 1 105 ? 2.245 -7.370 10.449 1.00 97.12 105 GLU A CA 1
ATOM 858 C C . GLU A 1 105 ? 2.837 -6.846 9.121 1.00 97.12 105 GLU A C 1
ATOM 860 O O . GLU A 1 105 ? 2.192 -6.123 8.351 1.00 97.12 105 GLU A O 1
ATOM 865 N N . ASP A 1 106 ? 4.094 -7.202 8.821 1.00 96.62 106 ASP A N 1
ATOM 866 C CA . ASP A 1 106 ? 4.712 -6.840 7.537 1.00 96.62 106 ASP A CA 1
ATOM 867 C C . ASP A 1 106 ? 4.239 -7.772 6.415 1.00 96.62 106 ASP A C 1
ATOM 869 O O . ASP A 1 106 ? 4.851 -8.795 6.108 1.00 96.62 106 ASP A O 1
ATOM 873 N N . TYR A 1 107 ? 3.139 -7.384 5.775 1.00 97.06 107 TYR A N 1
ATOM 874 C CA . TYR A 1 107 ? 2.552 -8.125 4.659 1.00 97.06 107 TYR A CA 1
ATOM 875 C C . TYR A 1 107 ? 3.175 -7.828 3.296 1.00 97.06 107 TYR A C 1
ATOM 877 O O . TYR A 1 107 ? 2.817 -8.473 2.308 1.00 97.06 107 TYR A O 1
ATOM 885 N N . ILE A 1 108 ? 4.062 -6.835 3.192 1.00 96.06 108 ILE A N 1
ATOM 886 C CA . ILE A 1 108 ? 4.706 -6.489 1.923 1.00 96.06 108 ILE A CA 1
ATOM 887 C C . ILE A 1 108 ? 6.009 -7.277 1.850 1.00 96.06 108 ILE A C 1
ATOM 889 O O . ILE A 1 108 ? 6.924 -7.043 2.626 1.00 96.06 108 ILE A O 1
ATOM 893 N N . GLN A 1 109 ? 6.159 -8.149 0.864 1.00 94.94 109 GLN A N 1
ATOM 894 C CA . GLN A 1 109 ? 7.368 -8.939 0.640 1.00 94.94 109 GLN A CA 1
ATOM 895 C C . GLN A 1 109 ? 8.071 -8.476 -0.634 1.00 94.94 109 GLN A C 1
ATOM 897 O O . GLN A 1 109 ? 7.437 -8.307 -1.677 1.00 94.94 109 GLN A O 1
ATOM 902 N N . ALA A 1 110 ? 9.387 -8.274 -0.561 1.00 93.56 110 ALA A N 1
ATOM 903 C CA . ALA A 1 110 ? 10.200 -8.037 -1.749 1.00 93.56 110 ALA A CA 1
ATOM 904 C C . ALA A 1 110 ? 10.531 -9.380 -2.413 1.00 93.56 110 ALA A C 1
ATOM 906 O O . ALA A 1 110 ? 11.032 -10.292 -1.759 1.00 93.56 110 ALA A O 1
ATOM 907 N N . VAL A 1 111 ? 10.276 -9.487 -3.713 1.00 93.94 111 VAL A N 1
ATOM 908 C CA . VAL A 1 111 ? 10.593 -10.663 -4.524 1.00 93.94 111 VAL A CA 1
ATOM 909 C C . VAL A 1 111 ? 11.724 -10.281 -5.473 1.00 93.94 111 VAL A C 1
ATOM 911 O O . VAL A 1 111 ? 11.534 -9.475 -6.389 1.00 93.94 111 VAL A O 1
ATOM 914 N N . TYR A 1 112 ? 12.918 -10.826 -5.225 1.00 90.12 112 TYR A N 1
ATOM 915 C CA . TYR A 1 112 ? 14.141 -10.444 -5.935 1.00 90.12 112 TYR A CA 1
ATOM 916 C C . TYR A 1 112 ? 13.975 -10.559 -7.456 1.00 90.12 112 TYR A C 1
ATOM 918 O O . TYR A 1 112 ? 13.507 -11.576 -7.963 1.00 90.12 112 TYR A O 1
ATOM 926 N N . GLY A 1 113 ? 14.317 -9.485 -8.171 1.00 87.94 113 GLY A N 1
ATOM 927 C CA . GLY A 1 113 ? 14.210 -9.399 -9.631 1.00 87.94 113 GLY A CA 1
ATOM 928 C C . GLY A 1 113 ? 12.785 -9.332 -10.198 1.00 87.94 113 GLY A C 1
ATOM 929 O O . GLY A 1 113 ? 12.647 -9.086 -11.388 1.00 87.94 113 GLY A O 1
ATOM 930 N N . MET A 1 114 ? 11.736 -9.509 -9.383 1.00 90.44 114 MET A N 1
ATOM 931 C CA . MET A 1 114 ? 10.351 -9.567 -9.870 1.00 90.44 114 MET A CA 1
ATOM 932 C C . MET A 1 114 ? 9.457 -8.433 -9.368 1.00 90.44 114 MET A C 1
ATOM 934 O O . MET A 1 114 ? 8.551 -8.031 -10.087 1.00 90.44 114 MET A O 1
ATOM 938 N N . GLY A 1 115 ? 9.679 -7.911 -8.157 1.00 92.62 115 GLY A N 1
ATOM 939 C CA . GLY A 1 115 ? 8.880 -6.814 -7.601 1.00 92.62 115 GLY A CA 1
ATOM 940 C C . GLY A 1 115 ? 8.413 -7.079 -6.174 1.00 92.62 115 GLY A C 1
ATOM 941 O O . GLY A 1 115 ? 9.224 -7.432 -5.319 1.00 92.62 115 GLY A O 1
ATOM 942 N N . TYR A 1 116 ? 7.123 -6.878 -5.900 1.00 95.06 116 TYR A N 1
ATOM 943 C CA . TYR A 1 116 ? 6.562 -6.937 -4.549 1.00 95.06 116 TYR A CA 1
ATOM 944 C C . TYR A 1 116 ? 5.300 -7.785 -4.483 1.00 95.06 116 TYR A C 1
ATOM 946 O O . TYR A 1 116 ? 4.475 -7.774 -5.392 1.00 95.06 116 TYR A O 1
ATOM 954 N N . LYS A 1 117 ? 5.120 -8.495 -3.375 1.00 94.75 117 LYS A N 1
ATOM 955 C CA . LYS A 1 117 ? 3.946 -9.325 -3.109 1.00 94.75 117 LYS A CA 1
ATOM 956 C C . LYS A 1 117 ? 3.299 -8.887 -1.804 1.00 94.75 117 LYS A C 1
ATOM 958 O O . LYS A 1 117 ? 4.000 -8.598 -0.844 1.00 94.75 117 LYS A O 1
ATOM 963 N N . PHE A 1 118 ? 1.970 -8.866 -1.776 1.00 95.50 118 PHE A N 1
ATOM 964 C CA . PHE A 1 118 ? 1.207 -8.653 -0.548 1.00 95.50 118 PHE A CA 1
ATOM 965 C C . PHE A 1 118 ? 0.590 -9.976 -0.084 1.00 95.50 118 PHE A C 1
ATOM 967 O O . PHE A 1 118 ? -0.291 -10.518 -0.771 1.00 95.50 118 PHE A O 1
ATOM 974 N N . SER A 1 119 ? 1.069 -10.526 1.034 1.00 92.44 119 SER A N 1
ATOM 975 C CA . SER A 1 119 ? 0.567 -11.786 1.598 1.00 92.44 119 SER A CA 1
ATOM 976 C C . SER A 1 119 ? 0.763 -11.911 3.105 1.00 92.44 119 SER A C 1
ATOM 978 O O . SER A 1 119 ? 1.698 -11.368 3.669 1.00 92.44 119 SER A O 1
ATOM 980 N N . ASP A 1 120 ? -0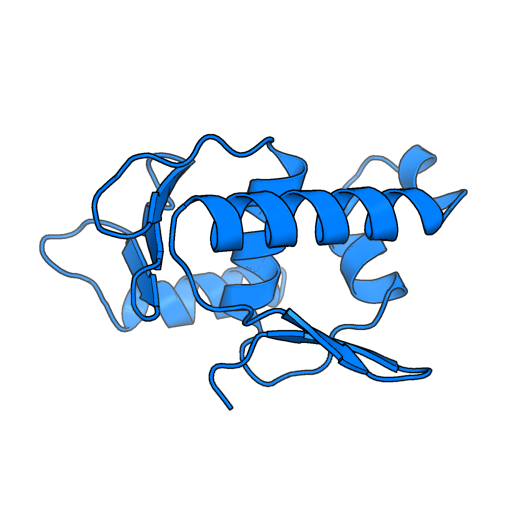.128 -12.693 3.707 1.00 87.62 120 ASP A N 1
ATOM 981 C CA . ASP A 1 120 ? -0.153 -13.173 5.093 1.00 87.62 120 ASP A CA 1
ATOM 982 C C . ASP A 1 120 ? 0.570 -14.520 5.280 1.00 87.62 120 ASP A C 1
ATOM 984 O O . ASP A 1 120 ? 0.231 -15.303 6.163 1.00 87.62 120 ASP A O 1
ATOM 988 N N . GLN A 1 121 ? 1.498 -14.837 4.375 1.00 61.94 121 GLN A N 1
ATOM 989 C CA . GLN A 1 121 ? 2.215 -16.112 4.290 1.00 61.94 121 GLN A CA 1
ATOM 990 C C . GLN A 1 121 ? 3.670 -15.868 3.935 1.00 61.94 121 GLN A C 1
ATOM 992 O O . GLN A 1 121 ? 3.896 -15.030 3.024 1.00 61.94 121 GLN A O 1
#

Secondary structure (DSSP, 8-state):
--HHHHHHHHHHHT--BTTB-EEEETTEEEETTTTEEEETTEE----HHHHHHHHHHHHTTTSEE-HHHHHHHHHTT-GGGGG-SHHHHHHHHHHHHHHHHTT----EEEETTTEEEE---

Radius of gyration: 14.02 Å; Cα contacts (8 Å, |Δi|>4): 158; chains: 1; bounding box: 38×29×33 Å